Protein AF-A0A932E7M4-F1 (afdb_monomer_lite)

Radius of gyration: 21.59 Å; chains: 1; bounding box: 50×26×62 Å

Sequence (176 aa):
MPRHTPPELPQRRLEKVLGVSRANSIGVLACAGASLLLNLLAQDWIMSGFAALAVVAGAMEWHGQTRLRDGDFGGLHWLLGAQGCLYTVIAGYVMWRLKHFDPAALWAELPDDARTRFMEQLRQANVPESDRDVFLRAMNSLICAALVLASTLYQGGLAWWYRRSRAAIAKALHAD

Structure (mmCIF, N/CA/C/O backbone):
data_AF-A0A932E7M4-F1
#
_entry.id   AF-A0A932E7M4-F1
#
loop_
_atom_site.group_PDB
_atom_site.id
_atom_site.type_symbol
_atom_site.label_atom_id
_atom_site.label_alt_id
_atom_site.label_comp_id
_atom_site.label_asym_id
_atom_site.label_entity_id
_atom_site.label_seq_id
_atom_site.pdbx_PDB_ins_code
_atom_site.Cartn_x
_atom_site.Cartn_y
_atom_site.Cartn_z
_atom_site.occupancy
_atom_site.B_iso_or_equiv
_atom_site.auth_seq_id
_atom_site.auth_comp_id
_atom_site.auth_asym_id
_atom_site.auth_atom_id
_atom_site.pdbx_PDB_model_num
ATOM 1 N N . MET A 1 1 ? 18.056 3.261 36.495 1.00 47.47 1 MET A N 1
ATOM 2 C CA . MET A 1 1 ? 16.725 2.759 36.905 1.00 47.47 1 MET A CA 1
ATOM 3 C C . MET A 1 1 ? 15.894 2.536 35.649 1.00 47.47 1 MET A C 1
ATOM 5 O O . MET A 1 1 ? 15.772 3.488 34.881 1.00 47.47 1 MET A O 1
ATOM 9 N N . PRO A 1 2 ? 15.379 1.325 35.378 1.00 50.81 2 PRO A N 1
ATOM 10 C CA . PRO A 1 2 ? 14.430 1.137 34.286 1.00 50.81 2 PRO A CA 1
ATOM 11 C C . PRO A 1 2 ? 13.204 2.013 34.566 1.00 50.81 2 PRO A C 1
ATOM 13 O O . PRO A 1 2 ? 12.607 1.932 35.638 1.00 50.81 2 PRO A O 1
ATOM 16 N N . ARG A 1 3 ? 12.865 2.914 33.639 1.00 49.38 3 ARG A N 1
ATOM 17 C CA . ARG A 1 3 ? 11.652 3.731 33.744 1.00 49.38 3 ARG A CA 1
ATOM 18 C C . ARG A 1 3 ? 10.452 2.793 33.625 1.00 49.38 3 ARG A C 1
ATOM 20 O O . ARG A 1 3 ? 10.078 2.423 32.515 1.00 49.38 3 ARG A O 1
ATOM 27 N N . HIS A 1 4 ? 9.854 2.412 34.752 1.00 54.94 4 HIS A N 1
ATOM 28 C CA . HIS A 1 4 ? 8.530 1.800 34.766 1.00 54.94 4 HIS A CA 1
ATOM 29 C C . HIS A 1 4 ? 7.541 2.836 34.239 1.00 54.94 4 HIS A C 1
ATOM 31 O O . HIS A 1 4 ? 7.125 3.747 34.949 1.00 54.94 4 HIS A O 1
ATOM 37 N N . THR A 1 5 ? 7.228 2.750 32.949 1.00 56.97 5 THR A N 1
ATOM 38 C CA . THR A 1 5 ? 6.156 3.549 32.366 1.00 56.97 5 THR A CA 1
ATOM 39 C C . THR A 1 5 ? 4.851 3.004 32.949 1.00 56.97 5 THR A C 1
ATOM 41 O O . THR A 1 5 ? 4.626 1.794 32.840 1.00 56.97 5 THR A O 1
ATOM 44 N N . PRO A 1 6 ? 4.025 3.825 33.622 1.00 61.16 6 PRO A N 1
ATOM 45 C CA . PRO A 1 6 ? 2.762 3.349 34.168 1.00 61.16 6 PRO A CA 1
ATOM 46 C C . PRO A 1 6 ? 1.905 2.752 33.039 1.00 61.16 6 PRO A C 1
ATOM 48 O O . PRO A 1 6 ? 1.957 3.256 31.911 1.00 61.16 6 PRO A O 1
ATOM 51 N N . PRO A 1 7 ? 1.160 1.663 33.302 1.00 68.88 7 PRO A N 1
ATOM 52 C CA . PRO A 1 7 ? 0.354 1.009 32.279 1.00 68.88 7 PRO A CA 1
ATOM 53 C C . PRO A 1 7 ? -0.627 2.011 31.661 1.00 68.88 7 PRO A C 1
ATOM 55 O O . PRO A 1 7 ? -1.315 2.740 32.375 1.00 68.88 7 PRO A O 1
ATOM 58 N N . GLU A 1 8 ? -0.666 2.072 30.325 1.00 75.44 8 GLU A N 1
ATOM 59 C CA . GLU A 1 8 ? -1.588 2.956 29.608 1.00 75.44 8 GLU A CA 1
ATOM 60 C C . GLU A 1 8 ? -3.036 2.622 29.993 1.00 75.44 8 GLU A C 1
ATOM 62 O O . GLU A 1 8 ? -3.422 1.451 30.017 1.00 75.44 8 GLU A O 1
ATOM 67 N N . LEU A 1 9 ? -3.842 3.654 30.268 1.00 87.06 9 LEU A N 1
ATOM 68 C CA . LEU A 1 9 ? -5.268 3.486 30.545 1.00 87.06 9 LEU A CA 1
ATOM 69 C C . LEU A 1 9 ? -5.950 2.757 29.368 1.00 87.06 9 LEU A C 1
ATOM 71 O O . LEU A 1 9 ? -5.718 3.146 28.217 1.00 87.06 9 LEU A O 1
ATOM 75 N N . PRO A 1 10 ? -6.804 1.747 29.628 1.00 88.56 10 PRO A N 1
ATOM 76 C CA . PRO A 1 10 ? -7.527 1.006 28.592 1.00 88.56 10 PRO A CA 1
ATOM 77 C C . PRO A 1 10 ? -8.227 1.901 27.558 1.00 88.56 10 PRO A C 1
ATOM 79 O O . PRO A 1 10 ? -8.023 1.701 26.360 1.00 88.56 10 PRO A O 1
ATOM 82 N N . GLN A 1 11 ? -8.941 2.944 28.005 1.00 89.94 11 GLN A N 1
ATOM 83 C CA . GLN A 1 11 ? -9.611 3.922 27.132 1.00 89.94 11 GLN A CA 1
ATOM 84 C C . GLN A 1 11 ? -8.635 4.604 26.164 1.00 89.94 11 GLN A C 1
ATOM 86 O O . GLN A 1 11 ? -8.841 4.594 24.954 1.00 89.94 11 GLN A O 1
ATOM 91 N N . ARG A 1 12 ? -7.498 5.105 26.670 1.00 91.69 12 ARG A N 1
ATOM 92 C CA . ARG A 1 12 ? -6.469 5.747 25.831 1.00 91.69 12 ARG A CA 1
ATOM 93 C C . ARG A 1 12 ? -5.904 4.789 24.790 1.00 91.69 12 ARG A C 1
ATOM 95 O O . ARG A 1 12 ? -5.508 5.208 23.703 1.00 91.69 12 ARG A O 1
ATOM 102 N N . ARG A 1 13 ? -5.818 3.495 25.114 1.00 92.81 13 ARG A N 1
ATOM 103 C CA . ARG A 1 13 ? -5.351 2.489 24.159 1.00 92.81 13 ARG A CA 1
ATOM 104 C C . ARG A 1 13 ? -6.366 2.269 23.040 1.00 92.81 13 ARG A C 1
ATOM 106 O O . ARG A 1 13 ? -5.952 2.182 21.886 1.00 92.81 13 ARG A O 1
ATOM 113 N N . LEU A 1 14 ? -7.653 2.206 23.375 1.00 93.06 14 LEU A N 1
ATOM 114 C CA . LEU A 1 14 ? -8.741 2.127 22.401 1.00 93.06 14 LEU A CA 1
ATOM 115 C C . LEU A 1 14 ? -8.761 3.365 21.491 1.00 93.06 14 LEU A C 1
ATOM 117 O O . LEU A 1 14 ? -8.754 3.214 20.273 1.00 93.06 14 LEU A O 1
ATOM 121 N N . GLU A 1 15 ? -8.669 4.572 22.053 1.00 94.38 15 GLU A N 1
ATOM 122 C CA . GLU A 1 15 ? -8.600 5.829 21.290 1.00 94.38 15 GLU A CA 1
ATOM 123 C C . GLU A 1 15 ? -7.437 5.841 20.290 1.00 94.38 15 GLU A C 1
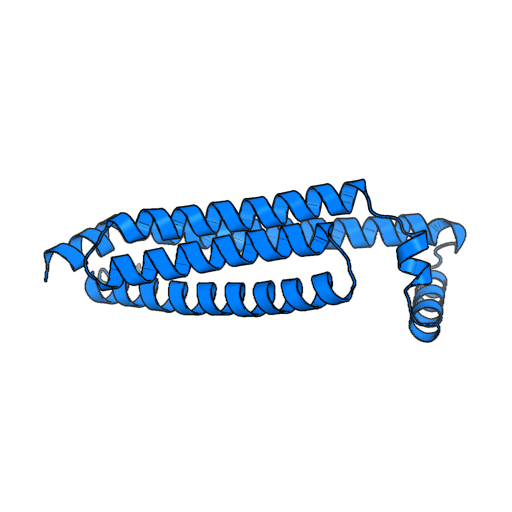ATOM 125 O O . GLU A 1 15 ? -7.618 6.201 19.126 1.00 94.38 15 GLU A O 1
ATOM 130 N N . LYS A 1 16 ? -6.244 5.390 20.708 1.00 95.00 16 LYS A N 1
ATOM 131 C CA . LYS A 1 16 ? -5.087 5.261 19.808 1.00 95.00 16 LYS A CA 1
ATOM 132 C C . LYS A 1 16 ? -5.358 4.281 18.671 1.00 95.00 16 LYS A C 1
ATOM 134 O O . LYS A 1 16 ? -5.012 4.574 17.531 1.00 95.00 16 LYS A O 1
ATOM 139 N N . VAL A 1 17 ? -5.955 3.127 18.970 1.00 95.19 17 VAL A N 1
ATOM 140 C CA . VAL A 1 17 ? -6.309 2.117 17.958 1.00 95.19 17 VAL A CA 1
ATOM 141 C C . VAL A 1 17 ? -7.304 2.689 16.955 1.00 95.19 17 VAL A C 1
ATOM 143 O O . VAL A 1 17 ? -7.063 2.588 15.755 1.00 95.19 17 VAL A O 1
ATOM 146 N N . LEU A 1 18 ? -8.356 3.359 17.425 1.00 96.00 18 LEU A N 1
ATOM 147 C CA . LEU A 1 18 ? -9.342 4.011 16.562 1.00 96.00 18 LEU A CA 1
ATOM 148 C C . LEU A 1 18 ? -8.711 5.124 15.714 1.00 96.00 18 LEU A C 1
ATOM 150 O O . LEU A 1 18 ? -9.004 5.224 14.526 1.00 96.00 18 LEU A O 1
ATOM 154 N N . GLY A 1 19 ? -7.822 5.934 16.294 1.00 96.12 19 GLY A N 1
ATOM 155 C CA . GLY A 1 19 ? -7.129 7.012 15.586 1.00 96.12 19 GLY A CA 1
ATOM 156 C C . GLY A 1 19 ? -6.207 6.503 14.476 1.00 96.12 19 GLY A C 1
ATOM 157 O O . GLY A 1 19 ? -6.284 6.983 13.344 1.00 96.12 19 GLY A O 1
ATOM 158 N N . VAL A 1 20 ? -5.376 5.501 14.777 1.00 95.81 20 VAL A N 1
ATOM 159 C CA . VAL A 1 20 ? -4.480 4.871 13.792 1.00 95.81 20 VAL A CA 1
ATOM 160 C C . VAL A 1 20 ? -5.286 4.177 12.696 1.00 95.81 20 VAL A C 1
ATOM 162 O O . VAL A 1 20 ? -5.016 4.393 11.517 1.00 95.81 20 VAL A O 1
ATOM 165 N N . SER A 1 21 ? -6.311 3.411 13.075 1.00 95.31 21 SER A N 1
ATOM 166 C CA . SER A 1 21 ? -7.155 2.683 12.127 1.00 95.31 21 SER A CA 1
ATOM 167 C C . SER A 1 21 ? -7.922 3.621 11.190 1.00 95.31 21 SER A C 1
ATOM 169 O O . SER A 1 21 ? -8.017 3.367 9.988 1.00 95.31 21 SER A O 1
ATOM 171 N N . ARG A 1 22 ? -8.377 4.775 11.695 1.00 95.94 22 ARG A N 1
ATOM 172 C CA . ARG A 1 22 ? -9.009 5.818 10.877 1.00 95.94 22 ARG A CA 1
ATOM 173 C C . ARG A 1 22 ? -8.051 6.412 9.858 1.00 95.94 22 ARG A C 1
ATOM 175 O O . ARG A 1 22 ? -8.404 6.543 8.690 1.00 95.94 22 ARG A O 1
ATOM 182 N N . ALA A 1 23 ? -6.856 6.798 10.297 1.00 95.62 23 ALA A N 1
ATOM 183 C CA . ALA A 1 23 ? -5.861 7.370 9.399 1.00 95.62 23 ALA A CA 1
ATOM 184 C C . ALA A 1 23 ? -5.461 6.361 8.310 1.00 95.62 23 ALA A C 1
ATOM 186 O O . ALA A 1 23 ? -5.407 6.722 7.134 1.00 95.62 23 ALA A O 1
ATOM 187 N N . ASN A 1 24 ? -5.255 5.095 8.689 1.00 95.00 24 ASN A N 1
ATOM 188 C CA . ASN A 1 24 ? -4.884 4.041 7.751 1.00 95.00 24 ASN A CA 1
ATOM 189 C C . ASN A 1 24 ? -6.004 3.736 6.746 1.00 95.00 24 ASN A C 1
ATOM 191 O O . ASN A 1 24 ? -5.763 3.763 5.543 1.00 95.00 24 ASN A O 1
ATOM 195 N N . SER A 1 25 ? -7.234 3.509 7.216 1.00 95.38 25 SER A N 1
ATOM 196 C CA . SER A 1 25 ? -8.372 3.200 6.337 1.00 95.38 25 SER A CA 1
ATOM 197 C C . SER A 1 25 ? -8.668 4.325 5.346 1.00 95.38 25 SER A C 1
ATOM 199 O O . SER A 1 25 ? -8.855 4.043 4.165 1.00 95.38 25 SER A O 1
ATOM 201 N N . ILE A 1 26 ? -8.632 5.594 5.772 1.00 97.44 26 ILE A N 1
ATOM 202 C CA . ILE A 1 26 ? -8.797 6.741 4.862 1.00 97.44 26 ILE A CA 1
ATOM 203 C C . ILE A 1 26 ? -7.674 6.775 3.825 1.00 97.44 26 ILE A C 1
ATOM 205 O O . ILE A 1 26 ? -7.954 6.940 2.640 1.00 97.44 26 ILE A O 1
ATOM 209 N N . GLY A 1 27 ? -6.418 6.608 4.251 1.00 96.31 27 GLY A N 1
ATOM 210 C CA . GLY A 1 27 ? -5.274 6.604 3.340 1.00 96.31 27 GLY A CA 1
ATOM 211 C C . GLY A 1 27 ? -5.381 5.500 2.289 1.00 96.31 27 GLY A C 1
ATOM 212 O O . GLY A 1 27 ? -5.239 5.764 1.096 1.00 96.31 27 GLY A O 1
ATOM 213 N N . VAL A 1 28 ? -5.705 4.277 2.716 1.00 96.62 28 VAL A N 1
ATOM 214 C CA . VAL A 1 28 ? -5.889 3.132 1.815 1.00 96.62 28 VAL A CA 1
ATOM 215 C C . VAL A 1 28 ? -7.065 3.366 0.869 1.00 96.62 28 VAL A C 1
ATOM 217 O O . VAL A 1 28 ? -6.896 3.215 -0.336 1.00 96.62 28 VAL A O 1
ATOM 220 N N . LEU A 1 29 ? -8.230 3.779 1.375 1.00 98.19 29 LEU A N 1
ATOM 221 C CA . LEU A 1 29 ? -9.416 4.029 0.550 1.00 98.19 29 LEU A CA 1
ATOM 222 C C . LEU A 1 29 ? -9.183 5.141 -0.476 1.00 98.19 29 LEU A C 1
ATOM 224 O O . LEU A 1 29 ? -9.563 4.981 -1.633 1.00 98.19 29 LEU A O 1
ATOM 228 N N . ALA A 1 30 ? -8.541 6.241 -0.080 1.00 98.00 30 ALA A N 1
ATOM 229 C CA . ALA A 1 30 ? -8.250 7.352 -0.978 1.00 98.00 30 ALA A CA 1
ATOM 230 C C . ALA A 1 30 ? -7.265 6.936 -2.080 1.00 98.00 30 ALA A C 1
ATOM 232 O O . ALA A 1 30 ? -7.558 7.103 -3.264 1.00 98.00 30 ALA A O 1
ATOM 233 N N . CYS A 1 31 ? -6.126 6.341 -1.709 1.00 97.56 31 CYS A N 1
ATOM 234 C CA . CYS A 1 31 ? -5.103 5.935 -2.671 1.00 97.56 31 CYS A CA 1
ATOM 235 C C . CYS A 1 31 ? -5.589 4.806 -3.589 1.00 97.56 31 CYS A C 1
ATOM 237 O O . CYS A 1 31 ? -5.421 4.887 -4.808 1.00 97.56 31 CYS A O 1
ATOM 239 N N . ALA A 1 32 ? -6.212 3.765 -3.030 1.00 97.56 32 ALA A N 1
ATOM 240 C CA . ALA A 1 32 ? -6.705 2.630 -3.804 1.00 97.56 32 ALA A CA 1
ATOM 241 C C . ALA A 1 32 ? -7.916 3.016 -4.658 1.00 97.56 32 ALA A C 1
ATOM 243 O O . ALA A 1 32 ? -8.004 2.594 -5.807 1.00 97.56 32 ALA A O 1
ATOM 244 N N . GLY A 1 33 ? -8.810 3.861 -4.138 1.00 98.12 33 GLY A N 1
ATOM 245 C CA . GLY A 1 33 ? -9.962 4.372 -4.878 1.00 98.12 33 GLY A CA 1
ATOM 246 C C . GLY A 1 33 ? -9.543 5.233 -6.068 1.00 98.12 33 GLY A C 1
ATOM 247 O O . GLY A 1 33 ? -10.003 4.996 -7.183 1.00 98.12 33 GLY A O 1
ATOM 248 N N . ALA A 1 34 ? -8.614 6.173 -5.871 1.00 98.12 34 ALA A N 1
ATOM 249 C CA . ALA A 1 34 ? -8.056 6.962 -6.970 1.00 98.12 34 ALA A CA 1
ATOM 250 C C . ALA A 1 34 ? -7.353 6.072 -8.008 1.00 98.12 34 ALA A C 1
ATOM 252 O O . ALA A 1 34 ? -7.600 6.209 -9.205 1.00 98.12 34 ALA A O 1
ATOM 253 N N . SER A 1 35 ? -6.533 5.118 -7.554 1.00 97.50 35 SER A N 1
ATOM 254 C CA . SER A 1 35 ? -5.843 4.174 -8.445 1.00 97.50 35 SER A CA 1
ATOM 255 C C . SER A 1 35 ? -6.827 3.325 -9.251 1.00 97.50 35 SER A C 1
ATOM 257 O O . SER A 1 35 ? -6.641 3.150 -10.449 1.00 97.50 35 SER A O 1
ATOM 259 N N . LEU A 1 36 ? -7.901 2.836 -8.624 1.00 98.38 36 LEU A N 1
ATOM 260 C CA . LEU A 1 36 ? -8.946 2.068 -9.298 1.00 98.38 36 LEU A CA 1
ATOM 261 C C . LEU A 1 36 ? -9.570 2.877 -10.438 1.00 98.38 36 LEU A C 1
ATOM 263 O O . LEU A 1 36 ? -9.679 2.371 -11.549 1.00 98.38 36 LEU A O 1
ATOM 267 N N . LEU A 1 37 ? -9.934 4.135 -10.182 1.00 98.31 37 LEU A N 1
ATOM 268 C CA . LEU A 1 37 ? -10.515 5.001 -11.208 1.00 98.31 37 LEU A CA 1
ATOM 269 C C . LEU A 1 37 ? -9.541 5.241 -12.367 1.00 98.31 37 LEU A C 1
ATOM 271 O O . LEU A 1 37 ? -9.932 5.100 -13.522 1.00 98.31 37 LEU A O 1
ATOM 275 N N . LEU A 1 38 ? -8.275 5.550 -12.073 1.00 97.81 38 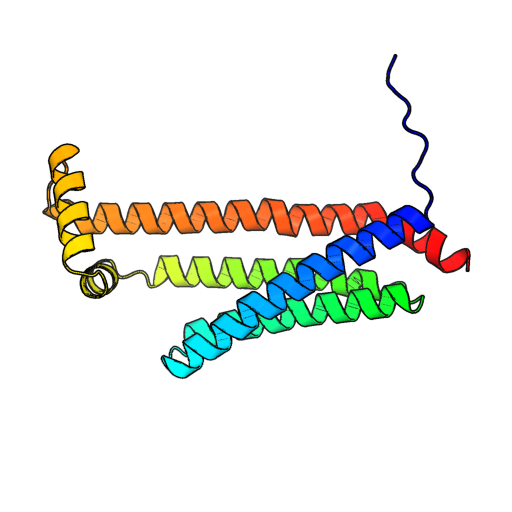LEU A N 1
ATOM 276 C CA . LEU A 1 38 ? -7.254 5.766 -13.102 1.00 97.81 38 LEU A CA 1
ATOM 277 C C . LEU A 1 38 ? -7.024 4.511 -13.956 1.00 97.81 38 LEU A C 1
ATOM 279 O O . LEU A 1 38 ? -6.976 4.607 -15.181 1.00 97.81 38 LEU A O 1
ATOM 283 N N . ASN A 1 39 ? -6.949 3.336 -13.331 1.00 97.12 39 ASN A N 1
ATOM 284 C CA . ASN A 1 39 ? -6.742 2.075 -14.042 1.00 97.12 39 ASN A CA 1
ATOM 285 C C . ASN A 1 39 ? -7.954 1.685 -14.897 1.00 97.12 39 ASN A C 1
ATOM 287 O O . ASN A 1 39 ? -7.778 1.179 -16.002 1.00 97.12 39 ASN A O 1
ATOM 291 N N . LEU A 1 40 ? -9.176 1.971 -14.435 1.00 97.69 40 LEU A N 1
ATOM 292 C CA . LEU A 1 40 ? -10.387 1.770 -15.234 1.00 97.69 40 LEU A CA 1
ATOM 293 C C . LEU A 1 40 ? -10.412 2.689 -16.461 1.00 97.69 40 LEU A C 1
ATOM 295 O O . LEU A 1 40 ? -10.771 2.237 -17.547 1.00 97.69 40 LEU A O 1
ATOM 299 N N . LEU A 1 41 ? -9.993 3.952 -16.312 1.00 97.75 41 LEU A N 1
ATOM 300 C CA . LEU A 1 41 ? -9.861 4.889 -17.436 1.00 97.75 41 LEU A CA 1
ATOM 301 C C . LEU A 1 41 ? -8.800 4.426 -18.444 1.00 97.75 41 LEU A C 1
ATOM 303 O O . LEU A 1 41 ? -9.010 4.549 -19.647 1.00 97.75 41 LEU A O 1
ATOM 307 N N . ALA A 1 42 ? -7.695 3.857 -17.958 1.00 95.81 42 ALA A N 1
ATOM 308 C CA . ALA A 1 42 ? -6.647 3.264 -18.786 1.00 95.81 42 ALA A CA 1
ATOM 309 C C . ALA A 1 42 ? -7.010 1.872 -19.346 1.00 95.81 42 ALA A C 1
ATOM 311 O O . ALA A 1 42 ? -6.220 1.290 -20.083 1.00 95.81 42 ALA A O 1
ATOM 312 N N . GLN A 1 43 ? -8.186 1.332 -18.998 1.00 96.62 43 GLN A N 1
ATOM 313 C CA . GLN A 1 43 ? -8.633 -0.022 -19.349 1.00 96.62 43 GLN A CA 1
ATOM 314 C C . GLN A 1 43 ? -7.675 -1.139 -18.881 1.00 96.62 43 GLN A C 1
ATOM 316 O O . GLN A 1 43 ? -7.676 -2.243 -19.430 1.00 96.62 43 GLN A O 1
ATOM 321 N N . ASP A 1 44 ? -6.888 -0.883 -17.832 1.00 95.38 44 ASP A N 1
ATOM 322 C CA . ASP A 1 44 ? -6.025 -1.880 -17.204 1.00 95.38 44 ASP A CA 1
ATOM 323 C C . ASP A 1 44 ? -6.830 -2.682 -16.177 1.00 95.38 44 ASP A C 1
ATOM 325 O O . ASP A 1 44 ? -6.942 -2.336 -14.993 1.00 95.38 44 ASP A O 1
ATOM 329 N N . TRP A 1 45 ? -7.426 -3.777 -16.644 1.00 96.44 45 TRP A N 1
ATOM 330 C CA . TRP A 1 45 ? -8.274 -4.638 -15.821 1.00 96.44 45 TRP A CA 1
ATOM 331 C C . TRP A 1 45 ? -7.513 -5.336 -14.693 1.00 96.44 45 TRP A C 1
ATOM 333 O O . TRP A 1 45 ? -8.093 -5.601 -13.637 1.00 96.44 45 TRP A O 1
ATOM 343 N N . ILE A 1 46 ? -6.222 -5.617 -14.881 1.00 96.12 46 ILE A N 1
ATOM 344 C CA . ILE A 1 46 ? -5.424 -6.322 -13.876 1.00 96.12 46 ILE A CA 1
ATOM 345 C C . ILE A 1 46 ? -5.107 -5.368 -12.725 1.00 96.12 46 ILE A C 1
ATOM 347 O O . ILE A 1 46 ? -5.361 -5.698 -11.562 1.00 96.12 46 ILE A O 1
ATOM 351 N N . MET A 1 47 ? -4.613 -4.166 -13.033 1.00 95.56 47 MET A N 1
ATOM 352 C CA . MET A 1 47 ? -4.341 -3.155 -12.009 1.00 95.56 47 MET A CA 1
ATOM 353 C C . MET A 1 47 ? -5.630 -2.660 -11.348 1.00 95.56 47 MET A C 1
ATOM 355 O O . MET A 1 47 ? -5.648 -2.418 -10.138 1.00 95.56 47 MET A O 1
ATOM 359 N N . SER A 1 48 ? -6.735 -2.591 -12.097 1.00 98.06 48 SER A N 1
ATOM 360 C CA . SER A 1 48 ? -8.065 -2.329 -11.533 1.00 98.06 48 SER A CA 1
ATOM 361 C C . SER A 1 48 ? -8.467 -3.399 -10.515 1.00 98.06 48 SER A C 1
ATOM 363 O O . SER A 1 48 ? -8.951 -3.065 -9.436 1.00 98.06 48 SER A O 1
ATOM 365 N N . GLY A 1 49 ? -8.207 -4.680 -10.798 1.00 98.25 49 GLY A N 1
ATOM 366 C CA . GLY A 1 49 ? -8.468 -5.777 -9.864 1.00 98.25 49 GLY A CA 1
ATOM 367 C C . GLY A 1 49 ? -7.710 -5.625 -8.540 1.00 98.25 49 GLY A C 1
ATOM 368 O O . GLY A 1 49 ? -8.317 -5.692 -7.469 1.00 98.25 49 GLY A O 1
ATOM 369 N N . PHE A 1 50 ? -6.401 -5.354 -8.590 1.00 98.12 50 PHE A N 1
ATOM 370 C CA . PHE A 1 50 ? -5.607 -5.123 -7.375 1.00 98.12 50 PHE A CA 1
ATOM 371 C C . PHE A 1 50 ? -6.074 -3.886 -6.597 1.00 98.12 50 PHE A C 1
ATOM 373 O O . PHE A 1 50 ? -6.197 -3.944 -5.371 1.00 98.12 50 PHE A O 1
ATOM 380 N N . ALA A 1 51 ? -6.384 -2.790 -7.293 1.00 98.19 51 ALA A N 1
ATOM 381 C CA . ALA A 1 51 ? -6.888 -1.575 -6.661 1.00 98.19 51 ALA A CA 1
ATOM 382 C C . ALA A 1 51 ? -8.255 -1.803 -5.989 1.00 98.19 51 ALA A C 1
ATOM 384 O O . ALA A 1 51 ? -8.455 -1.381 -4.851 1.00 98.19 51 ALA A O 1
ATOM 385 N N . ALA A 1 52 ? -9.165 -2.539 -6.632 1.00 98.50 52 ALA A N 1
ATOM 386 C CA . ALA A 1 52 ? -10.461 -2.894 -6.055 1.00 98.50 52 ALA A CA 1
ATOM 387 C C . ALA A 1 52 ? -10.313 -3.742 -4.781 1.00 98.50 52 ALA A C 1
ATOM 389 O O . ALA A 1 52 ? -10.963 -3.462 -3.774 1.00 98.50 52 ALA A O 1
ATOM 390 N N . LEU A 1 53 ? -9.419 -4.734 -4.780 1.00 98.44 53 LEU A N 1
ATOM 391 C CA . LEU A 1 53 ? -9.147 -5.532 -3.580 1.00 98.44 53 LEU A CA 1
ATOM 392 C C . LEU A 1 53 ? -8.538 -4.687 -2.447 1.00 98.44 53 LEU A C 1
ATOM 394 O O . LEU A 1 53 ? -8.887 -4.876 -1.282 1.00 98.44 53 LEU A O 1
ATOM 398 N N . ALA A 1 54 ? -7.674 -3.721 -2.767 1.00 98.19 54 ALA A N 1
ATOM 399 C CA . ALA A 1 54 ? -7.146 -2.785 -1.775 1.00 98.19 54 ALA A CA 1
ATOM 400 C C . ALA A 1 54 ? -8.243 -1.867 -1.195 1.00 98.19 54 ALA A C 1
ATOM 402 O O . ALA A 1 54 ? -8.253 -1.623 0.013 1.00 98.19 54 ALA A O 1
ATOM 403 N N . VAL A 1 55 ? -9.209 -1.421 -2.011 1.00 98.50 55 VAL A N 1
ATOM 404 C CA . VAL A 1 55 ? -10.405 -0.701 -1.528 1.00 98.50 55 VAL A CA 1
ATOM 405 C C . VAL A 1 55 ? -11.206 -1.569 -0.556 1.00 98.50 55 VAL A C 1
ATOM 407 O O . VAL A 1 55 ? -11.595 -1.083 0.506 1.00 98.50 55 VAL A O 1
ATOM 410 N N . VAL A 1 56 ? -11.404 -2.857 -0.866 1.00 98.25 56 VAL A N 1
ATOM 411 C CA . VAL A 1 56 ? -12.077 -3.801 0.044 1.00 98.25 56 VAL A CA 1
ATOM 412 C C . VAL A 1 56 ? -11.338 -3.892 1.380 1.00 98.25 56 VAL A C 1
ATOM 414 O O . VAL A 1 56 ? -11.975 -3.779 2.425 1.00 98.25 56 VAL A O 1
ATOM 417 N N . ALA A 1 57 ? -10.008 -4.012 1.375 1.00 97.81 57 ALA A N 1
ATOM 418 C CA . ALA A 1 57 ? -9.225 -4.039 2.610 1.00 97.81 57 ALA A CA 1
ATOM 419 C C . ALA A 1 57 ? -9.390 -2.747 3.437 1.00 97.81 57 ALA A C 1
ATOM 421 O O . ALA A 1 57 ? -9.603 -2.809 4.650 1.00 97.81 57 ALA A O 1
ATOM 422 N N . GLY A 1 58 ? -9.371 -1.577 2.787 1.00 97.38 58 GLY A N 1
ATOM 423 C CA . GLY A 1 58 ? -9.637 -0.294 3.447 1.00 97.38 58 GLY A CA 1
ATOM 424 C C . GLY A 1 58 ? -11.049 -0.206 4.042 1.00 97.38 58 GLY A C 1
ATOM 425 O O . GLY A 1 58 ? -11.223 0.256 5.171 1.00 97.38 58 GLY A O 1
ATOM 426 N N . ALA A 1 59 ? -12.056 -0.712 3.324 1.00 98.06 59 ALA A N 1
ATOM 427 C CA . ALA A 1 59 ? -13.441 -0.755 3.787 1.00 98.06 59 ALA A CA 1
ATOM 428 C C . ALA A 1 59 ? -13.630 -1.720 4.971 1.00 98.06 59 ALA A C 1
ATOM 430 O O . ALA A 1 59 ? -14.363 -1.403 5.909 1.00 98.06 59 ALA A O 1
ATOM 431 N N . MET A 1 60 ? -12.940 -2.866 4.967 1.00 98.12 60 MET A N 1
ATOM 432 C CA . MET A 1 60 ? -12.922 -3.804 6.096 1.00 98.12 60 MET A CA 1
ATOM 433 C C . MET A 1 60 ? -12.388 -3.139 7.366 1.00 98.12 60 MET A C 1
ATOM 435 O O . MET A 1 60 ? -12.982 -3.292 8.434 1.00 98.12 60 MET A O 1
ATOM 439 N N . GLU A 1 61 ? -11.293 -2.381 7.263 1.00 97.31 61 GLU A N 1
ATOM 440 C CA . GLU A 1 61 ? -10.730 -1.679 8.417 1.00 97.31 61 GLU A CA 1
ATOM 441 C C . GLU A 1 61 ? -11.669 -0.584 8.931 1.00 97.31 61 GLU A C 1
ATOM 443 O O . GLU A 1 61 ? -11.943 -0.527 10.131 1.00 97.31 61 GLU A O 1
ATOM 448 N N . TRP A 1 62 ? -12.235 0.222 8.028 1.00 97.81 62 TRP A N 1
ATOM 449 C CA . TRP A 1 62 ? -13.231 1.237 8.378 1.00 97.81 62 TRP A CA 1
ATOM 450 C C . TRP A 1 62 ? -14.456 0.634 9.085 1.00 97.81 62 TRP A C 1
ATOM 452 O O . TRP A 1 62 ? -14.947 1.166 10.089 1.00 97.81 62 TRP A O 1
ATOM 462 N N . HIS A 1 63 ? -14.944 -0.508 8.593 1.00 97.75 63 HIS A N 1
ATOM 463 C CA . HIS A 1 63 ? -16.053 -1.232 9.208 1.00 97.75 63 HIS A CA 1
ATOM 464 C C . HIS A 1 63 ? -15.684 -1.731 10.611 1.00 97.75 63 HIS A C 1
ATOM 466 O O . HIS A 1 63 ? -16.436 -1.515 11.562 1.00 97.75 63 HIS A O 1
ATOM 472 N N . GLY A 1 64 ? -14.505 -2.337 10.768 1.00 96.75 64 GLY A N 1
ATOM 473 C CA . GLY A 1 64 ? -14.018 -2.798 12.066 1.00 96.75 64 GLY A CA 1
ATOM 474 C C . GLY A 1 64 ? -13.844 -1.673 13.085 1.00 96.75 64 GLY A C 1
ATOM 475 O O . GLY A 1 64 ? -14.215 -1.834 14.247 1.00 96.75 64 GLY A O 1
ATOM 476 N N . GLN A 1 65 ? -13.347 -0.515 12.646 1.00 96.12 65 GLN A N 1
ATOM 477 C CA . GLN A 1 65 ? -13.217 0.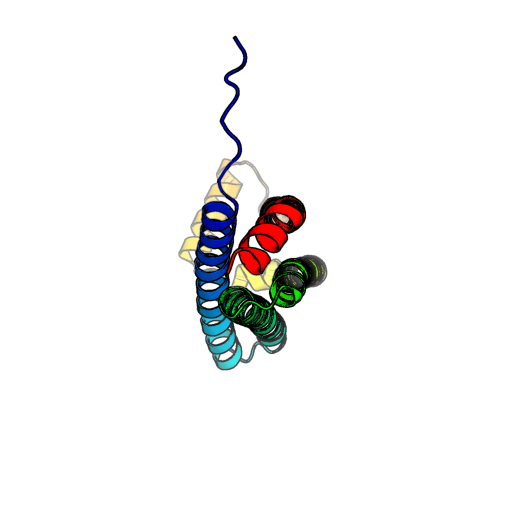671 13.488 1.00 96.12 65 GLN A CA 1
ATOM 478 C C . GLN A 1 65 ? -14.589 1.166 13.955 1.00 96.12 65 GLN A C 1
ATOM 480 O O . GLN A 1 65 ? -14.755 1.497 15.128 1.00 96.12 65 GLN A O 1
ATOM 485 N N . THR A 1 66 ? -15.566 1.212 13.047 1.00 96.19 66 THR A N 1
ATOM 486 C CA . THR A 1 66 ? -16.937 1.624 13.374 1.00 96.19 66 THR A CA 1
ATOM 487 C C . THR A 1 66 ? -17.523 0.709 14.448 1.00 96.19 66 THR A C 1
ATOM 489 O O . THR A 1 66 ? -17.968 1.196 15.479 1.00 96.19 66 THR A O 1
ATOM 492 N N . ARG A 1 67 ? -17.383 -0.613 14.289 1.00 96.50 67 ARG A N 1
ATOM 493 C CA . ARG A 1 67 ? -17.832 -1.594 15.291 1.00 96.50 67 ARG A CA 1
ATOM 494 C C . ARG A 1 67 ? -17.147 -1.422 16.645 1.00 96.50 67 ARG A C 1
ATOM 496 O O . ARG A 1 67 ? -17.823 -1.429 17.664 1.00 96.50 67 ARG A O 1
ATOM 503 N N . LEU A 1 68 ? -15.828 -1.214 16.663 1.00 94.81 68 LEU A N 1
ATOM 504 C CA . LEU A 1 68 ? -15.096 -0.963 17.911 1.00 94.81 68 LEU A CA 1
ATOM 505 C C . LEU A 1 68 ? -15.549 0.321 18.610 1.00 94.81 68 LEU A C 1
ATOM 507 O O . LEU A 1 68 ? -15.556 0.370 19.837 1.00 94.81 68 LEU A O 1
ATOM 511 N N . ARG A 1 69 ? -15.908 1.356 17.847 1.00 93.81 69 ARG A N 1
ATOM 512 C CA . ARG A 1 69 ? -16.461 2.598 18.396 1.00 93.81 69 ARG A CA 1
ATOM 513 C C . ARG A 1 69 ? -17.854 2.385 18.991 1.00 93.81 69 ARG A C 1
ATOM 515 O O . ARG A 1 69 ? -18.177 3.024 19.982 1.00 93.81 69 ARG A O 1
ATOM 522 N N . ASP A 1 70 ? -18.633 1.479 18.412 1.00 94.12 70 ASP A N 1
ATOM 523 C CA . ASP A 1 70 ? -19.996 1.163 18.843 1.00 94.12 70 ASP A CA 1
ATOM 524 C C . ASP A 1 70 ? -20.039 0.116 19.981 1.00 94.12 70 ASP A C 1
ATOM 526 O O . ASP A 1 70 ? -21.096 -0.430 20.283 1.00 94.12 70 ASP A O 1
ATOM 530 N N . GLY A 1 71 ? -18.900 -0.195 20.613 1.00 92.38 71 GLY A N 1
ATOM 531 C CA . GLY A 1 71 ? -18.829 -1.146 21.729 1.00 92.38 71 GLY A CA 1
ATOM 532 C C . GLY A 1 71 ? -18.544 -2.601 21.326 1.00 92.38 71 GLY A C 1
ATOM 533 O O . GLY A 1 71 ? -18.306 -3.451 22.184 1.00 92.38 71 GLY A O 1
ATOM 534 N N . ASP A 1 72 ? -18.536 -2.924 20.030 1.00 94.12 72 ASP A N 1
ATOM 535 C CA . ASP A 1 72 ? -18.424 -4.300 19.539 1.00 94.12 72 ASP A CA 1
ATOM 536 C C . ASP A 1 72 ? -16.960 -4.735 19.366 1.00 94.12 72 ASP A C 1
ATOM 538 O O . ASP A 1 72 ? -16.268 -4.396 18.397 1.00 94.12 72 ASP A O 1
ATOM 542 N N . PHE A 1 73 ? -16.503 -5.586 20.287 1.00 94.00 73 PHE A N 1
ATOM 543 C CA . PHE A 1 73 ? -15.168 -6.186 20.266 1.00 94.00 73 PHE A CA 1
ATOM 544 C C . PHE A 1 73 ? -14.864 -6.991 18.991 1.00 94.00 73 PHE A C 1
ATOM 546 O O . PHE A 1 73 ? -13.696 -7.127 18.606 1.00 94.00 73 PHE A O 1
ATOM 553 N N . GLY A 1 74 ? -15.892 -7.495 18.301 1.00 93.19 74 GLY A N 1
ATOM 554 C CA . GLY A 1 74 ? -15.769 -8.162 17.006 1.00 93.19 74 GLY A CA 1
ATOM 555 C C . GLY A 1 74 ? -15.120 -7.280 15.936 1.00 93.19 74 GLY A C 1
ATOM 556 O O . GLY A 1 74 ? -14.470 -7.801 15.026 1.00 93.19 74 GLY A O 1
ATOM 557 N N . GLY A 1 75 ? -15.185 -5.951 16.080 1.00 93.88 75 GLY A N 1
ATOM 558 C CA . GLY A 1 75 ? -14.489 -5.011 15.201 1.00 93.88 75 GLY A CA 1
ATOM 559 C C . GLY A 1 75 ? -12.971 -5.229 15.139 1.00 93.88 75 GLY A C 1
ATOM 560 O O . GLY A 1 75 ? -12.366 -5.041 14.085 1.00 93.88 75 GLY A O 1
ATOM 561 N N . LEU A 1 76 ? -12.344 -5.747 16.204 1.00 95.19 76 LEU A N 1
ATOM 562 C CA . LEU A 1 76 ? -10.909 -6.059 16.199 1.00 95.19 76 LEU A CA 1
ATOM 563 C C . LEU A 1 76 ? -10.544 -7.161 15.190 1.00 95.19 76 LEU A C 1
ATOM 565 O O . LEU A 1 76 ? -9.450 -7.139 14.624 1.00 95.19 76 LEU A O 1
ATOM 569 N N . HIS A 1 77 ? -11.440 -8.123 14.948 1.00 95.81 77 HIS A N 1
ATOM 570 C CA . HIS A 1 77 ? -11.206 -9.172 13.955 1.00 95.81 77 HIS A CA 1
ATOM 571 C C . HIS A 1 77 ? -11.155 -8.594 12.537 1.00 95.81 77 HIS A C 1
ATOM 573 O O . HIS A 1 77 ? -10.288 -8.975 11.754 1.00 95.81 77 HIS A O 1
ATOM 579 N N . TRP A 1 78 ? -12.015 -7.618 12.242 1.00 97.69 78 TRP A N 1
ATOM 580 C CA . TRP A 1 78 ? -12.016 -6.894 10.971 1.00 97.69 78 TRP A CA 1
ATOM 581 C C . TRP A 1 78 ? -10.743 -6.074 10.767 1.00 97.69 78 TRP A C 1
ATOM 583 O O . TRP A 1 78 ? -10.170 -6.129 9.683 1.00 97.69 78 TRP A O 1
ATOM 593 N N . LEU A 1 79 ? -10.245 -5.397 11.810 1.00 96.44 79 LEU A N 1
ATOM 594 C CA . LEU A 1 79 ? -8.957 -4.690 11.758 1.00 96.44 79 LEU A CA 1
ATOM 595 C C . LEU A 1 79 ? -7.810 -5.642 11.391 1.00 96.44 79 LEU A C 1
ATOM 597 O O . LEU A 1 79 ? -7.019 -5.345 10.501 1.00 96.44 79 LEU A O 1
ATOM 601 N N . LEU A 1 80 ? -7.731 -6.804 12.049 1.00 96.44 80 LEU A N 1
ATOM 602 C CA . LEU A 1 80 ? -6.700 -7.810 11.764 1.00 96.44 80 LEU A CA 1
ATOM 603 C C . LEU A 1 80 ? -6.852 -8.417 10.365 1.00 96.44 80 LEU A C 1
ATOM 605 O O . LEU A 1 80 ? -5.858 -8.579 9.655 1.00 96.44 80 LEU A O 1
ATOM 609 N N . GLY A 1 81 ? -8.087 -8.728 9.971 1.00 96.94 81 GLY A N 1
ATOM 610 C CA . GLY A 1 81 ? -8.412 -9.246 8.647 1.00 96.94 81 GLY A CA 1
ATOM 611 C C . GLY A 1 81 ? -8.048 -8.263 7.537 1.00 96.94 81 GLY A C 1
ATOM 612 O O . GLY A 1 81 ? -7.502 -8.683 6.522 1.00 96.94 81 GLY A O 1
ATOM 613 N N . ALA A 1 82 ? -8.262 -6.964 7.751 1.00 96.81 82 ALA A N 1
ATOM 614 C CA . ALA A 1 82 ? -7.900 -5.919 6.800 1.00 96.81 82 ALA A CA 1
ATOM 615 C C . ALA A 1 82 ? -6.386 -5.848 6.553 1.00 96.81 82 ALA A C 1
ATOM 617 O O . ALA A 1 82 ? -5.974 -5.792 5.397 1.00 96.81 82 ALA A O 1
ATOM 618 N N . GLN A 1 83 ? -5.555 -5.941 7.604 1.00 97.31 83 GLN A N 1
ATOM 619 C CA . GLN A 1 83 ? -4.093 -5.950 7.431 1.00 97.31 83 GLN A CA 1
ATOM 620 C C . GLN A 1 83 ? -3.627 -7.179 6.638 1.00 97.31 83 GLN A C 1
ATOM 622 O O . GLN A 1 83 ? -2.786 -7.076 5.745 1.00 97.31 83 GLN A O 1
ATOM 627 N N . GLY A 1 84 ? -4.195 -8.353 6.943 1.00 96.69 84 GLY A N 1
ATOM 628 C CA . GLY A 1 84 ? -3.909 -9.586 6.207 1.00 96.69 84 GLY A CA 1
ATOM 629 C C . GLY A 1 84 ? -4.347 -9.496 4.745 1.00 96.69 84 GLY A C 1
ATOM 630 O O . GLY A 1 84 ? -3.568 -9.814 3.853 1.00 96.69 84 GLY A O 1
ATOM 631 N N . CYS A 1 85 ? -5.560 -8.996 4.500 1.00 97.62 85 CYS A N 1
ATOM 632 C CA . CYS A 1 85 ? -6.103 -8.789 3.162 1.00 97.62 85 CYS A CA 1
ATOM 633 C C . CYS A 1 85 ? -5.210 -7.849 2.341 1.00 97.62 85 CYS A C 1
ATOM 635 O O . CYS A 1 85 ? -4.757 -8.232 1.264 1.00 97.62 85 CYS A O 1
ATOM 637 N N . LEU A 1 86 ? -4.880 -6.667 2.872 1.00 97.25 86 LEU A N 1
ATOM 638 C CA . LEU A 1 86 ? -4.042 -5.694 2.172 1.00 97.25 86 LEU A CA 1
ATOM 639 C C . LEU A 1 86 ? -2.636 -6.241 1.899 1.00 97.25 86 LEU A C 1
ATOM 641 O O . LEU A 1 86 ? -2.111 -6.071 0.799 1.00 97.25 86 LEU A O 1
ATOM 645 N N . TYR A 1 87 ? -2.047 -6.962 2.858 1.00 97.56 87 TYR A N 1
ATOM 646 C CA . TYR A 1 87 ? -0.774 -7.647 2.644 1.00 97.56 87 TYR A CA 1
ATOM 647 C C . TYR A 1 87 ? -0.855 -8.674 1.507 1.00 97.56 87 TYR A C 1
ATOM 649 O O . TYR A 1 87 ? 0.007 -8.681 0.628 1.00 97.56 87 TYR A O 1
ATOM 657 N N . THR A 1 88 ? -1.898 -9.510 1.478 1.00 97.88 88 THR A N 1
ATOM 658 C CA . THR A 1 88 ? -2.111 -10.490 0.403 1.00 97.88 88 THR A CA 1
ATOM 659 C C . THR A 1 88 ? -2.283 -9.817 -0.955 1.00 97.88 88 THR A C 1
ATOM 661 O O . THR A 1 88 ? -1.730 -10.306 -1.938 1.00 97.88 88 THR A O 1
ATOM 664 N N . VAL A 1 89 ? -2.987 -8.685 -1.023 1.00 98.00 89 VAL A N 1
ATOM 665 C CA . VAL A 1 89 ? -3.131 -7.897 -2.258 1.00 98.00 89 VAL A CA 1
ATOM 666 C C . VAL A 1 89 ? -1.771 -7.410 -2.751 1.00 98.00 89 VAL A C 1
ATOM 668 O O . VAL A 1 89 ? -1.440 -7.613 -3.918 1.00 98.00 89 VAL A O 1
ATOM 671 N N . ILE A 1 90 ? -0.952 -6.834 -1.867 1.00 97.44 90 ILE A N 1
ATOM 672 C CA . ILE A 1 90 ? 0.382 -6.335 -2.229 1.00 97.44 90 ILE A CA 1
ATOM 673 C C . ILE A 1 90 ? 1.308 -7.484 -2.642 1.00 97.44 90 ILE A C 1
ATOM 675 O O . ILE A 1 90 ? 1.997 -7.384 -3.655 1.00 97.44 90 ILE A O 1
ATOM 679 N N . ALA A 1 91 ? 1.310 -8.592 -1.901 1.00 97.31 91 ALA A N 1
ATOM 680 C CA . ALA A 1 91 ? 2.098 -9.772 -2.245 1.00 97.31 91 ALA A CA 1
ATOM 681 C C . ALA A 1 91 ? 1.662 -10.363 -3.597 1.00 97.31 91 ALA A C 1
ATOM 683 O O . ALA A 1 91 ? 2.509 -10.690 -4.428 1.00 97.31 91 ALA A O 1
ATOM 684 N N . GLY A 1 92 ? 0.352 -10.443 -3.847 1.00 97.88 92 GLY A N 1
ATOM 685 C CA . GLY A 1 92 ? -0.216 -10.862 -5.127 1.00 97.88 92 GLY A CA 1
ATOM 686 C C . GLY A 1 92 ? 0.221 -9.958 -6.278 1.00 97.88 92 GLY A C 1
ATOM 687 O O . GLY A 1 92 ? 0.679 -10.461 -7.305 1.00 97.88 92 GLY A O 1
ATOM 688 N N . TYR A 1 93 ? 0.160 -8.638 -6.078 1.00 97.19 93 TYR A N 1
ATOM 689 C CA . TYR A 1 93 ? 0.641 -7.655 -7.048 1.00 97.19 93 TYR A CA 1
ATOM 690 C C . TYR A 1 93 ? 2.130 -7.843 -7.336 1.00 97.19 93 TYR A C 1
ATOM 692 O O . TYR A 1 93 ? 2.522 -7.914 -8.497 1.00 97.19 93 TYR A O 1
ATOM 700 N N . VAL A 1 94 ? 2.961 -7.985 -6.302 1.00 97.75 94 VAL A N 1
ATOM 701 C CA . VAL A 1 94 ? 4.409 -8.163 -6.467 1.00 97.75 94 VAL A CA 1
ATOM 702 C C . VAL A 1 94 ? 4.731 -9.456 -7.211 1.00 97.75 94 VAL A C 1
ATOM 704 O O . VAL A 1 94 ? 5.528 -9.433 -8.147 1.00 97.75 94 VAL A O 1
ATOM 707 N N . MET A 1 95 ? 4.094 -10.575 -6.859 1.00 97.50 95 MET A N 1
ATOM 708 C CA . MET A 1 95 ? 4.274 -11.835 -7.589 1.00 97.50 95 MET A CA 1
ATOM 709 C C . MET A 1 95 ? 3.871 -11.695 -9.058 1.00 97.50 95 MET A C 1
ATOM 711 O O . MET A 1 95 ? 4.597 -12.143 -9.948 1.00 97.50 95 MET A O 1
ATOM 715 N N . TRP A 1 96 ? 2.733 -11.047 -9.321 1.00 97.31 96 TRP A N 1
ATOM 716 C CA . TRP A 1 96 ? 2.278 -10.791 -10.681 1.00 97.31 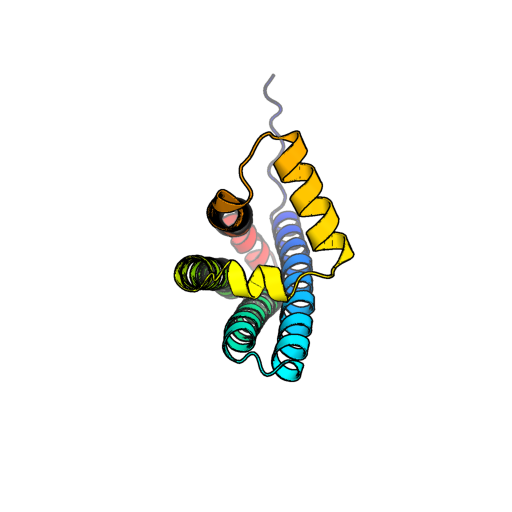96 TRP A CA 1
ATOM 717 C C . TRP A 1 96 ? 3.268 -9.904 -11.445 1.00 97.31 96 TRP A C 1
ATOM 719 O O . TRP A 1 96 ? 3.658 -10.261 -12.559 1.00 97.31 96 TRP A O 1
ATOM 729 N N . ARG A 1 97 ? 3.732 -8.810 -10.827 1.00 95.69 97 ARG A N 1
ATOM 730 C CA . ARG A 1 97 ? 4.679 -7.851 -11.405 1.00 95.69 97 ARG A CA 1
ATOM 731 C C . ARG A 1 97 ? 6.005 -8.520 -11.728 1.00 95.69 97 ARG A C 1
ATOM 733 O O . ARG A 1 97 ? 6.490 -8.349 -12.832 1.00 95.69 97 ARG A O 1
ATOM 740 N N . LEU A 1 98 ? 6.573 -9.312 -10.821 1.00 95.31 98 LEU A N 1
ATOM 741 C CA . LEU A 1 98 ? 7.830 -10.028 -11.068 1.00 95.31 98 LEU A CA 1
ATOM 742 C C . LEU A 1 98 ? 7.713 -11.026 -12.228 1.00 95.31 98 LEU A C 1
ATOM 744 O O . LEU A 1 98 ? 8.649 -11.157 -13.013 1.00 95.31 98 LEU A O 1
ATOM 748 N N . LYS A 1 99 ? 6.564 -11.701 -12.361 1.00 96.25 99 LYS A N 1
ATOM 749 C CA . LYS A 1 99 ? 6.330 -12.690 -13.422 1.00 96.25 99 LYS A CA 1
ATOM 750 C C . LYS A 1 99 ? 6.087 -12.060 -14.798 1.00 96.25 99 LYS A C 1
ATOM 752 O O . LYS A 1 99 ? 6.507 -12.636 -15.796 1.00 96.25 99 LYS A O 1
ATOM 757 N N . HIS A 1 100 ? 5.414 -10.913 -14.853 1.00 95.00 100 HIS A N 1
ATOM 758 C CA . HIS A 1 100 ? 4.986 -10.278 -16.108 1.00 95.00 100 HIS A CA 1
ATOM 759 C C . HIS A 1 100 ? 5.760 -8.995 -16.431 1.00 95.00 100 HIS A C 1
ATOM 761 O O . HIS A 1 100 ? 5.358 -8.241 -17.311 1.00 95.00 100 HIS A O 1
ATOM 767 N N . PHE A 1 101 ? 6.862 -8.719 -15.727 1.00 95.06 101 PHE A N 1
ATOM 768 C CA . PHE A 1 101 ? 7.673 -7.541 -16.003 1.00 95.06 101 PHE A CA 1
ATOM 769 C C . PHE A 1 101 ? 8.385 -7.665 -17.353 1.00 95.06 101 PHE A C 1
ATOM 771 O O . PHE A 1 101 ? 9.284 -8.501 -17.526 1.00 95.06 101 PHE A O 1
ATOM 778 N N . ASP A 1 102 ? 8.008 -6.781 -18.273 1.00 94.31 102 ASP A N 1
ATOM 779 C CA . ASP A 1 102 ? 8.663 -6.590 -19.558 1.00 94.31 102 ASP A CA 1
ATOM 780 C C . ASP A 1 102 ? 9.499 -5.291 -19.548 1.00 94.31 102 ASP A C 1
ATOM 782 O O . ASP A 1 102 ? 8.935 -4.191 -19.529 1.00 94.31 102 ASP A O 1
ATOM 786 N N . PRO A 1 103 ? 10.843 -5.388 -19.544 1.0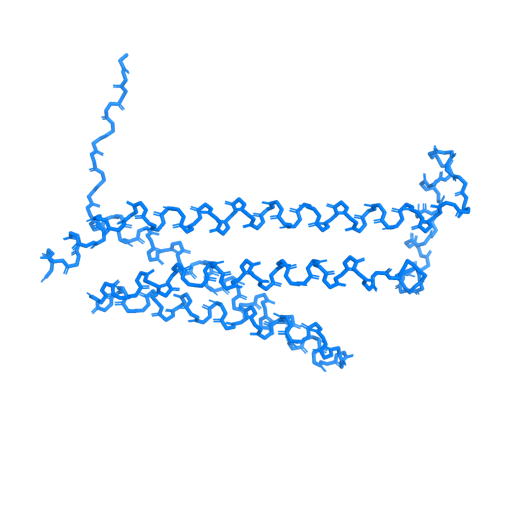0 93.31 103 PRO A N 1
ATOM 787 C CA . PRO A 1 103 ? 11.710 -4.216 -19.580 1.00 93.31 103 PRO A CA 1
ATOM 788 C C . PRO A 1 103 ? 11.586 -3.427 -20.890 1.00 93.31 103 PRO A C 1
ATOM 790 O O . PRO A 1 103 ? 11.801 -2.216 -20.871 1.00 93.31 103 PRO A O 1
ATOM 793 N N . ALA A 1 104 ? 11.223 -4.071 -22.005 1.00 92.50 104 ALA A N 1
ATOM 794 C CA . ALA A 1 104 ? 11.075 -3.393 -23.288 1.00 92.50 104 ALA A CA 1
ATOM 795 C C . ALA A 1 104 ? 9.820 -2.509 -23.307 1.00 92.50 104 ALA A C 1
ATOM 797 O O . ALA A 1 104 ? 9.899 -1.354 -23.725 1.00 92.50 104 ALA A O 1
ATOM 798 N N . ALA A 1 105 ? 8.697 -3.018 -22.789 1.00 91.12 105 ALA A N 1
ATOM 799 C CA . ALA A 1 105 ? 7.472 -2.238 -22.619 1.00 91.12 105 ALA A CA 1
ATOM 800 C C . ALA A 1 105 ? 7.700 -1.026 -21.701 1.00 91.12 105 ALA A C 1
ATOM 802 O O . ALA A 1 105 ? 7.392 0.099 -22.087 1.00 91.12 105 ALA A O 1
ATOM 803 N N . LEU A 1 106 ? 8.346 -1.231 -20.542 1.00 91.19 106 LEU A N 1
ATOM 804 C CA . LEU A 1 106 ? 8.695 -0.124 -19.643 1.00 91.19 106 LEU A CA 1
ATOM 805 C C . LEU A 1 106 ? 9.571 0.919 -20.350 1.00 91.19 106 LEU A C 1
ATOM 807 O O . LEU A 1 106 ? 9.353 2.116 -20.198 1.00 91.19 106 LEU A O 1
ATOM 811 N N . TRP A 1 107 ? 10.567 0.476 -21.120 1.00 92.31 107 TRP A N 1
ATOM 812 C CA . TRP A 1 107 ? 11.448 1.380 -21.855 1.00 92.31 107 TRP A CA 1
ATOM 813 C C . TRP A 1 107 ? 10.696 2.214 -22.898 1.00 92.31 107 TRP A C 1
ATOM 815 O O . TRP A 1 107 ? 11.007 3.391 -23.072 1.00 92.31 107 TRP A O 1
ATOM 825 N N . ALA A 1 108 ? 9.710 1.623 -23.575 1.00 91.62 108 ALA A N 1
ATOM 826 C CA . ALA A 1 108 ? 8.892 2.310 -24.571 1.00 91.62 108 ALA A CA 1
ATOM 827 C C . ALA A 1 108 ? 7.963 3.369 -23.951 1.00 91.62 108 ALA A C 1
ATOM 829 O O . ALA A 1 108 ? 7.712 4.397 -24.576 1.00 91.62 108 ALA A O 1
ATOM 830 N N . GLU A 1 109 ? 7.491 3.143 -22.724 1.00 89.75 109 GLU A N 1
ATOM 831 C CA . GLU A 1 109 ? 6.646 4.088 -21.980 1.00 89.75 109 GLU A CA 1
ATOM 832 C C . GLU A 1 109 ? 7.430 5.280 -21.408 1.00 89.75 109 GLU A C 1
ATOM 834 O O . GLU A 1 109 ? 6.841 6.313 -21.081 1.00 89.75 109 GLU A O 1
ATOM 839 N N . LEU A 1 110 ? 8.758 5.167 -21.285 1.00 91.12 110 LEU A N 1
ATOM 840 C CA . LEU A 1 110 ? 9.582 6.253 -20.770 1.00 91.12 110 LEU A CA 1
ATOM 841 C C . LEU A 1 110 ? 9.624 7.443 -21.751 1.00 91.12 110 LEU A C 1
ATOM 843 O O . LEU A 1 110 ? 9.930 7.266 -22.938 1.00 91.12 110 LEU A O 1
ATOM 847 N N . PRO A 1 111 ? 9.435 8.678 -21.255 1.00 93.50 111 PRO A N 1
ATOM 848 C CA . PRO A 1 111 ? 9.725 9.894 -22.010 1.00 93.50 111 PRO A CA 1
ATOM 849 C C . PRO A 1 111 ? 11.154 9.914 -22.583 1.00 93.50 111 PRO A C 1
ATOM 851 O O . PRO A 1 111 ? 12.075 9.328 -22.006 1.00 93.50 111 PRO A O 1
ATOM 854 N N . ASP A 1 112 ? 11.360 10.597 -23.714 1.00 93.31 112 ASP A N 1
ATOM 855 C CA . ASP A 1 112 ? 12.668 10.653 -24.391 1.00 93.31 112 ASP A CA 1
ATOM 856 C C . ASP A 1 112 ? 13.778 11.228 -23.493 1.00 93.31 112 ASP A C 1
ATOM 858 O O . ASP A 1 112 ? 14.920 10.755 -23.511 1.00 93.31 112 ASP A O 1
ATOM 862 N N . ASP A 1 113 ? 13.452 12.218 -22.661 1.00 94.00 113 ASP A N 1
ATOM 863 C CA . ASP A 1 113 ? 14.387 12.818 -21.709 1.00 94.00 113 ASP A CA 1
ATOM 864 C C . ASP A 1 113 ? 14.776 11.829 -20.600 1.00 94.00 113 ASP A C 1
ATOM 866 O O . ASP A 1 113 ? 15.954 11.733 -20.240 1.00 94.00 113 ASP A O 1
ATOM 870 N N . ALA A 1 114 ? 13.819 11.039 -20.106 1.00 92.38 114 ALA A N 1
ATOM 871 C CA . ALA A 1 114 ? 14.071 9.987 -19.127 1.00 92.38 114 ALA A CA 1
ATOM 872 C C . ALA A 1 114 ? 14.965 8.883 -19.710 1.00 92.38 114 ALA A C 1
ATOM 874 O O . ALA A 1 114 ? 15.934 8.476 -19.064 1.00 92.38 114 ALA A O 1
ATOM 875 N N . ARG A 1 115 ? 14.703 8.454 -20.953 1.00 92.69 115 ARG A N 1
ATOM 876 C CA . ARG A 1 115 ? 15.549 7.484 -21.668 1.00 92.69 115 ARG A CA 1
ATOM 877 C C . ARG A 1 115 ? 16.974 8.000 -21.852 1.00 92.69 115 ARG A C 1
ATOM 879 O O . ARG A 1 115 ? 17.930 7.274 -21.584 1.00 92.69 115 ARG A O 1
ATOM 886 N N . THR A 1 116 ? 17.122 9.262 -22.248 1.00 92.69 116 THR A N 1
ATOM 887 C CA . THR A 1 116 ? 18.436 9.890 -22.448 1.00 92.69 116 THR A CA 1
ATOM 888 C C . THR A 1 116 ? 19.233 9.942 -21.145 1.00 92.69 116 THR A C 1
ATOM 890 O O . THR A 1 116 ? 20.384 9.508 -21.109 1.00 92.69 116 THR A O 1
ATOM 893 N N . ARG A 1 117 ? 18.614 10.404 -20.049 1.00 92.12 117 ARG A N 1
ATOM 894 C CA . ARG A 1 117 ? 19.260 10.451 -18.724 1.00 92.12 117 ARG A CA 1
ATOM 895 C C . ARG A 1 117 ? 19.656 9.067 -18.228 1.00 92.12 117 ARG A C 1
ATOM 897 O O . ARG A 1 117 ? 20.731 8.908 -17.662 1.00 92.12 117 ARG A O 1
ATOM 904 N N . PHE A 1 118 ? 18.802 8.076 -18.452 1.00 92.12 118 PHE A N 1
ATOM 905 C CA . PHE A 1 118 ? 19.081 6.707 -18.051 1.00 92.12 118 PHE A CA 1
ATOM 906 C C . PHE A 1 118 ? 20.284 6.125 -18.809 1.00 92.12 118 PHE A C 1
ATOM 908 O O . PHE A 1 118 ? 21.167 5.532 -18.195 1.00 92.12 118 PHE A O 1
ATOM 915 N N . MET A 1 119 ? 20.368 6.341 -20.126 1.00 90.94 119 MET A N 1
ATOM 916 C CA . MET A 1 119 ? 21.522 5.898 -20.922 1.00 90.94 119 MET A CA 1
ATOM 917 C C . MET A 1 119 ? 22.818 6.591 -20.506 1.00 90.94 119 MET A C 1
ATOM 919 O O . MET A 1 119 ? 23.863 5.949 -20.429 1.00 90.94 119 MET A O 1
ATOM 923 N N . GLU A 1 120 ? 22.747 7.880 -20.181 1.00 92.25 120 GLU A N 1
ATOM 924 C CA . GLU A 1 120 ? 23.891 8.618 -19.650 1.00 92.25 120 GLU A CA 1
ATOM 925 C C . GLU A 1 120 ? 24.374 8.026 -18.315 1.00 92.25 120 GLU A C 1
ATOM 927 O O . GLU A 1 120 ? 25.570 7.814 -18.129 1.00 92.25 120 GLU A O 1
ATOM 932 N N . GLN A 1 121 ? 23.456 7.653 -17.416 1.00 90.94 121 GLN A N 1
ATOM 933 C CA . GLN A 1 121 ? 23.804 6.974 -16.162 1.00 90.94 121 GLN A CA 1
ATOM 934 C C . GLN A 1 121 ? 24.457 5.605 -16.390 1.00 90.94 121 GLN A C 1
ATOM 936 O O . GLN A 1 121 ? 25.423 5.276 -15.700 1.00 90.94 121 GLN A O 1
ATOM 941 N N . LEU A 1 122 ? 23.977 4.818 -17.362 1.00 91.44 122 LEU A N 1
ATOM 942 C CA . LEU A 1 122 ? 24.608 3.540 -17.709 1.00 91.44 122 LEU A CA 1
ATOM 943 C C . LEU A 1 122 ? 26.038 3.739 -18.219 1.00 91.44 122 LEU A C 1
ATOM 945 O O . LEU A 1 122 ? 26.950 3.047 -17.764 1.00 91.44 122 LEU A O 1
ATOM 949 N N . ARG A 1 123 ? 26.255 4.725 -19.099 1.00 91.25 123 ARG A N 1
ATOM 950 C CA . ARG A 1 123 ? 27.590 5.057 -19.619 1.00 91.25 123 ARG A CA 1
ATOM 951 C C . ARG A 1 123 ? 28.534 5.514 -18.513 1.00 91.25 123 ARG A C 1
ATOM 953 O O . ARG A 1 123 ? 29.661 5.032 -18.449 1.00 91.25 123 ARG A O 1
ATOM 960 N N . GLN A 1 124 ? 28.069 6.373 -17.607 1.00 92.25 124 GLN A N 1
ATOM 961 C CA . GLN A 1 124 ? 28.853 6.817 -16.447 1.00 92.25 124 GLN A CA 1
ATOM 962 C C . GLN A 1 124 ? 29.225 5.660 -15.511 1.00 92.25 124 GLN A C 1
ATOM 964 O O . GLN A 1 124 ? 30.301 5.667 -14.916 1.00 92.25 124 GLN A O 1
ATOM 969 N N . ALA A 1 125 ? 28.363 4.648 -15.405 1.00 89.94 125 ALA A N 1
ATOM 970 C CA . ALA A 1 125 ? 28.616 3.437 -14.633 1.00 89.94 125 ALA A CA 1
ATOM 971 C C . ALA A 1 125 ? 29.441 2.373 -15.392 1.00 89.94 125 ALA A C 1
ATOM 973 O O . ALA A 1 125 ? 29.657 1.290 -14.850 1.00 89.94 125 ALA A O 1
ATOM 974 N N . ASN A 1 126 ? 29.903 2.658 -16.620 1.00 90.56 126 ASN A N 1
ATOM 975 C CA . ASN A 1 126 ? 30.551 1.700 -17.529 1.00 90.56 126 ASN A CA 1
ATOM 976 C C . ASN A 1 126 ? 29.720 0.424 -17.779 1.00 90.56 126 ASN A C 1
ATOM 978 O O . ASN A 1 126 ? 30.274 -0.654 -17.995 1.00 90.56 126 ASN A O 1
ATOM 982 N N . VAL A 1 127 ? 28.389 0.537 -17.747 1.00 88.31 127 VAL A N 1
ATOM 983 C CA . VAL A 1 127 ? 27.473 -0.568 -18.045 1.00 88.31 127 VAL A CA 1
ATOM 984 C C . VAL A 1 127 ? 27.168 -0.571 -19.547 1.00 88.31 127 VAL A C 1
ATOM 986 O O . VAL A 1 127 ? 26.723 0.454 -20.073 1.00 88.31 127 VAL A O 1
ATOM 989 N N . PRO A 1 128 ? 27.381 -1.694 -20.258 1.00 89.88 128 PRO A N 1
ATOM 990 C CA . PRO A 1 128 ? 27.018 -1.811 -21.665 1.00 89.88 128 PRO A CA 1
ATOM 991 C C . PRO A 1 128 ? 25.522 -1.573 -21.895 1.00 89.88 128 PRO A C 1
ATOM 993 O O . PRO A 1 128 ? 24.680 -2.038 -21.130 1.00 89.88 128 PRO A O 1
ATOM 996 N N . GLU A 1 129 ? 25.164 -0.922 -23.004 1.00 86.75 129 GLU A N 1
ATOM 997 C CA . GLU A 1 129 ? 23.753 -0.706 -23.369 1.00 86.75 129 GLU A CA 1
ATOM 998 C C . GLU A 1 129 ? 22.994 -2.032 -23.582 1.00 86.75 129 GLU A C 1
ATOM 1000 O O . GLU A 1 129 ? 21.782 -2.091 -23.370 1.00 86.75 129 GLU A O 1
ATOM 1005 N N . SER A 1 130 ? 23.705 -3.117 -23.922 1.00 87.56 130 SER A N 1
ATOM 1006 C CA . SER A 1 130 ? 23.151 -4.477 -24.005 1.00 87.56 130 SER A CA 1
ATOM 1007 C C . SER A 1 130 ? 22.581 -4.982 -22.677 1.00 87.56 130 SER A C 1
ATOM 1009 O O . SER A 1 130 ? 21.672 -5.809 -22.680 1.00 87.56 130 SER A O 1
ATOM 1011 N N . ASP A 1 131 ? 23.068 -4.459 -21.550 1.00 91.31 131 ASP A N 1
ATOM 1012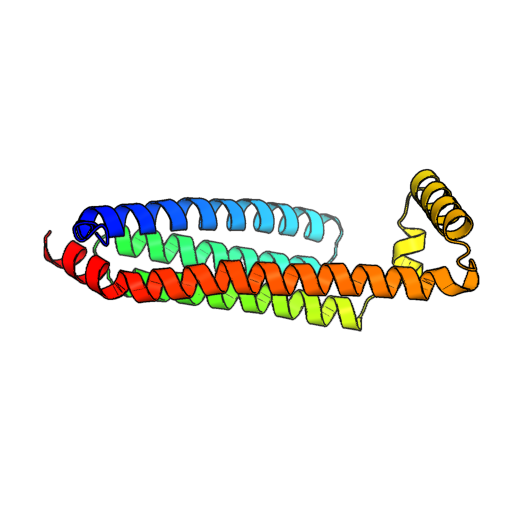 C CA . ASP A 1 131 ? 22.702 -4.918 -20.207 1.00 91.31 131 ASP A CA 1
ATOM 1013 C C . ASP A 1 131 ? 21.559 -4.086 -19.603 1.00 91.31 131 ASP A C 1
ATOM 1015 O O . ASP A 1 131 ? 21.130 -4.328 -18.470 1.00 91.31 131 ASP A O 1
ATOM 1019 N N . ARG A 1 132 ? 21.004 -3.135 -20.369 1.00 91.56 132 ARG A N 1
ATOM 1020 C CA . ARG A 1 132 ? 19.867 -2.290 -19.968 1.00 91.56 132 ARG A CA 1
ATOM 1021 C C . ARG A 1 132 ? 18.723 -3.110 -19.379 1.00 91.56 132 ARG A C 1
ATOM 1023 O O . ARG A 1 132 ? 18.206 -2.782 -18.314 1.00 91.56 132 ARG A O 1
ATOM 1030 N N . ASP A 1 133 ? 18.318 -4.171 -20.065 1.00 93.31 133 ASP A N 1
ATOM 1031 C CA . ASP A 1 133 ? 17.157 -4.966 -19.667 1.00 93.31 133 ASP A CA 1
ATOM 1032 C C . ASP A 1 133 ? 17.415 -5.715 -18.352 1.00 93.31 133 ASP A C 1
ATOM 1034 O O . ASP A 1 133 ? 16.514 -5.840 -17.517 1.00 93.31 133 ASP A O 1
ATOM 1038 N N . VAL A 1 134 ? 18.658 -6.159 -18.130 1.00 91.75 134 VAL A N 1
ATOM 1039 C CA . VAL A 1 134 ? 19.096 -6.761 -16.863 1.00 91.75 134 VAL A CA 1
ATOM 1040 C C . VAL A 1 134 ? 18.999 -5.732 -15.743 1.00 91.75 134 VAL A C 1
ATOM 1042 O O . VAL A 1 134 ? 18.437 -6.024 -14.685 1.00 91.75 134 VAL A O 1
ATOM 1045 N N . PHE A 1 135 ? 19.466 -4.509 -15.990 1.00 91.44 135 PHE A N 1
ATOM 1046 C CA . PHE A 1 135 ? 19.394 -3.424 -15.019 1.00 91.44 135 PHE A CA 1
ATOM 1047 C C . PHE A 1 135 ? 17.944 -3.048 -14.676 1.00 91.44 135 PHE A C 1
ATOM 1049 O O . PHE A 1 135 ? 17.592 -2.965 -13.500 1.00 91.44 135 PHE A O 1
ATOM 1056 N N . LEU A 1 136 ? 17.065 -2.906 -15.675 1.00 93.19 136 LEU A N 1
ATOM 1057 C CA . LEU A 1 136 ? 15.641 -2.616 -15.460 1.00 93.19 136 LEU A CA 1
ATOM 1058 C C . LEU A 1 136 ? 14.945 -3.725 -14.656 1.00 93.19 136 LEU A C 1
ATOM 1060 O O . LEU A 1 136 ? 14.164 -3.437 -13.745 1.00 93.19 136 LEU A O 1
ATOM 1064 N N . ARG A 1 137 ? 15.257 -4.997 -14.937 1.00 94.81 137 ARG A N 1
ATOM 1065 C CA . ARG A 1 137 ? 14.755 -6.140 -14.154 1.00 94.81 137 ARG A CA 1
ATOM 1066 C C . ARG A 1 137 ? 15.264 -6.111 -12.715 1.00 94.81 137 ARG A C 1
ATOM 1068 O O . ARG A 1 137 ? 14.482 -6.367 -11.795 1.00 94.81 137 ARG A O 1
ATOM 1075 N N . ALA A 1 138 ? 16.539 -5.785 -12.508 1.00 93.62 138 ALA A N 1
ATOM 1076 C CA . ALA A 1 138 ? 17.130 -5.663 -11.179 1.00 93.62 138 ALA A CA 1
ATOM 1077 C C . ALA A 1 138 ? 16.475 -4.527 -10.376 1.00 93.62 138 ALA A C 1
ATOM 1079 O O . ALA A 1 138 ? 16.071 -4.744 -9.234 1.00 93.62 138 ALA A O 1
ATOM 1080 N N . MET A 1 139 ? 16.269 -3.357 -10.989 1.00 92.50 139 MET A N 1
ATOM 1081 C CA . MET A 1 139 ? 15.547 -2.239 -10.373 1.00 92.50 139 MET A CA 1
ATOM 1082 C C . MET A 1 139 ? 14.111 -2.613 -10.007 1.00 92.50 139 MET A C 1
ATOM 1084 O O . MET A 1 139 ? 13.690 -2.387 -8.873 1.00 92.50 139 MET A O 1
ATOM 1088 N N . ASN A 1 140 ? 13.358 -3.218 -10.933 1.00 95.00 140 ASN A N 1
ATOM 1089 C CA . ASN A 1 140 ? 11.989 -3.653 -10.656 1.00 95.00 140 ASN A CA 1
ATOM 1090 C C . ASN A 1 140 ? 11.951 -4.672 -9.507 1.00 95.00 140 ASN A C 1
ATOM 1092 O O . ASN A 1 140 ? 11.088 -4.583 -8.635 1.00 95.00 140 ASN A O 1
ATOM 1096 N N . SER A 1 141 ? 12.913 -5.596 -9.466 1.00 95.94 141 SER A N 1
ATOM 1097 C CA . SER A 1 141 ? 13.034 -6.580 -8.385 1.00 95.94 141 SER A CA 1
ATOM 1098 C C . SER A 1 141 ? 13.355 -5.923 -7.044 1.00 95.94 141 SER A C 1
ATOM 1100 O O . SER A 1 141 ? 12.758 -6.286 -6.033 1.00 95.94 141 SER A O 1
ATOM 1102 N N . LEU A 1 142 ? 14.233 -4.916 -7.031 1.00 96.75 142 LEU A N 1
ATOM 1103 C CA . LEU A 1 142 ? 14.563 -4.145 -5.834 1.00 96.75 142 LEU A CA 1
ATOM 1104 C C . LEU A 1 142 ? 13.353 -3.358 -5.314 1.00 96.75 142 LEU A C 1
ATOM 1106 O O . LEU A 1 142 ? 13.077 -3.389 -4.117 1.00 96.75 142 LEU A O 1
ATOM 1110 N N . ILE A 1 143 ? 12.597 -2.706 -6.203 1.00 96.12 143 ILE A N 1
ATOM 1111 C CA . ILE A 1 143 ? 11.358 -1.994 -5.852 1.00 96.12 143 ILE A CA 1
ATOM 1112 C C . ILE A 1 143 ? 10.325 -2.975 -5.287 1.00 96.12 143 ILE A C 1
ATOM 1114 O O . ILE A 1 143 ? 9.723 -2.708 -4.248 1.00 96.12 143 ILE A O 1
ATOM 1118 N N . CYS A 1 144 ? 10.152 -4.133 -5.927 1.00 97.06 144 CYS A N 1
ATOM 1119 C CA . CYS A 1 144 ? 9.262 -5.188 -5.448 1.00 97.06 144 CYS A CA 1
ATOM 1120 C C . CYS A 1 144 ? 9.677 -5.702 -4.061 1.00 97.06 144 CYS A C 1
ATOM 1122 O O . CYS A 1 144 ? 8.834 -5.823 -3.172 1.00 97.06 144 CYS A O 1
ATOM 1124 N N . ALA A 1 145 ? 10.970 -5.957 -3.848 1.00 97.06 145 ALA A N 1
ATOM 1125 C CA . ALA A 1 145 ? 11.503 -6.391 -2.559 1.00 97.06 145 ALA A CA 1
ATOM 1126 C C . ALA A 1 145 ? 11.291 -5.327 -1.472 1.00 97.06 145 ALA A C 1
ATOM 1128 O O . ALA A 1 145 ? 10.833 -5.650 -0.374 1.00 97.06 145 ALA A O 1
ATOM 1129 N N . ALA A 1 146 ? 11.553 -4.057 -1.789 1.00 97.44 146 ALA A N 1
ATOM 1130 C CA . ALA A 1 146 ? 11.309 -2.937 -0.888 1.00 97.44 146 ALA A CA 1
ATOM 1131 C C . ALA A 1 146 ? 9.821 -2.815 -0.527 1.00 97.44 146 ALA A C 1
ATOM 1133 O O . ALA A 1 146 ? 9.490 -2.634 0.644 1.00 97.44 146 ALA A O 1
ATOM 1134 N N . LEU A 1 147 ? 8.921 -2.981 -1.501 1.00 96.88 147 LEU A N 1
ATOM 1135 C CA . LEU A 1 147 ? 7.476 -2.923 -1.283 1.00 96.88 147 LEU A CA 1
ATOM 1136 C C . LEU A 1 147 ? 6.987 -4.057 -0.371 1.00 96.88 147 LEU A C 1
ATOM 1138 O O . LEU A 1 147 ? 6.225 -3.800 0.565 1.00 96.88 147 LEU A O 1
ATOM 1142 N N . VAL A 1 148 ? 7.445 -5.295 -0.590 1.00 96.38 148 VAL A N 1
ATOM 1143 C CA . VAL A 1 148 ? 7.117 -6.436 0.287 1.00 96.38 148 VAL A CA 1
ATOM 1144 C C . VAL A 1 148 ? 7.670 -6.219 1.689 1.00 96.38 148 VAL A C 1
ATOM 1146 O O . VAL A 1 148 ? 6.956 -6.456 2.665 1.00 96.38 148 VAL A O 1
ATOM 1149 N N . LEU A 1 149 ? 8.912 -5.750 1.812 1.00 97.31 149 LEU A N 1
ATOM 1150 C CA . LEU A 1 149 ? 9.532 -5.489 3.107 1.00 97.31 149 LEU A CA 1
ATOM 1151 C C . LEU A 1 149 ? 8.766 -4.406 3.874 1.00 97.31 149 LEU A C 1
ATOM 1153 O O . LEU A 1 149 ? 8.358 -4.639 5.012 1.00 97.31 149 LEU A O 1
ATOM 1157 N N . ALA A 1 150 ? 8.502 -3.263 3.238 1.00 97.00 150 ALA A N 1
ATOM 1158 C CA . ALA A 1 150 ? 7.731 -2.174 3.828 1.00 97.00 150 ALA A CA 1
ATOM 1159 C C . ALA A 1 150 ? 6.334 -2.643 4.256 1.00 97.00 150 ALA A C 1
ATOM 1161 O O . ALA A 1 150 ? 5.901 -2.366 5.374 1.00 97.00 150 ALA A O 1
ATOM 1162 N N . SER A 1 151 ? 5.661 -3.430 3.412 1.00 95.50 151 SER A N 1
ATOM 1163 C CA . SER A 1 151 ? 4.333 -3.975 3.712 1.00 95.50 151 SER A CA 1
ATOM 1164 C C . SER A 1 151 ? 4.367 -4.976 4.861 1.00 95.50 151 SER A C 1
ATOM 1166 O O . SER A 1 151 ? 3.501 -4.937 5.729 1.00 95.50 151 SER A O 1
ATOM 1168 N N . THR A 1 152 ? 5.384 -5.835 4.918 1.00 96.31 152 THR A N 1
ATOM 1169 C CA . THR A 1 152 ? 5.569 -6.798 6.013 1.00 96.31 152 THR A CA 1
ATOM 1170 C C . THR A 1 152 ? 5.783 -6.072 7.338 1.00 96.31 152 THR A C 1
ATOM 1172 O O . THR A 1 152 ? 5.148 -6.408 8.335 1.00 96.31 152 THR A O 1
ATOM 1175 N N . LEU A 1 153 ? 6.639 -5.047 7.348 1.00 97.12 153 LEU A N 1
ATOM 1176 C CA . LEU A 1 153 ? 6.918 -4.255 8.545 1.00 97.12 153 LEU A CA 1
ATOM 1177 C C . LEU A 1 153 ? 5.690 -3.460 8.997 1.00 97.12 153 LEU A C 1
ATOM 1179 O O . LEU A 1 153 ? 5.365 -3.462 10.183 1.00 97.12 153 LEU A O 1
ATOM 1183 N N . TYR A 1 154 ? 4.992 -2.812 8.066 1.00 95.12 154 TYR A N 1
ATOM 1184 C CA . TYR A 1 154 ? 3.855 -1.956 8.385 1.00 95.12 154 TYR A CA 1
ATOM 1185 C C . TYR A 1 154 ? 2.592 -2.759 8.724 1.00 95.12 154 TYR A C 1
ATOM 1187 O O . TYR A 1 154 ? 2.097 -2.665 9.846 1.00 95.12 154 TYR A O 1
ATOM 1195 N N . GLN A 1 155 ? 2.105 -3.605 7.807 1.00 94.25 155 GLN A N 1
ATOM 1196 C CA . GLN A 1 155 ? 0.888 -4.408 8.008 1.00 94.25 155 GLN A CA 1
ATOM 1197 C C . GLN A 1 155 ? 1.097 -5.451 9.113 1.00 94.25 155 GLN A C 1
ATOM 1199 O O . GLN A 1 155 ? 0.236 -5.644 9.972 1.00 94.25 155 GLN A O 1
ATOM 1204 N N . GLY A 1 156 ? 2.271 -6.092 9.147 1.00 94.38 156 GLY A N 1
ATOM 1205 C CA . GLY A 1 156 ? 2.632 -7.032 10.210 1.00 94.38 156 GLY A CA 1
ATOM 1206 C C . GLY A 1 156 ? 2.792 -6.341 11.565 1.00 94.38 156 GLY A C 1
ATOM 1207 O O . GLY A 1 156 ? 2.297 -6.846 12.575 1.00 94.38 156 GLY A O 1
ATOM 1208 N N . GLY A 1 157 ? 3.409 -5.156 11.587 1.00 95.31 157 GLY A N 1
ATOM 1209 C CA . GLY A 1 157 ? 3.533 -4.322 12.782 1.00 95.31 157 GLY A CA 1
ATOM 1210 C C . GLY A 1 157 ? 2.175 -3.893 13.338 1.00 95.31 157 GLY A C 1
ATOM 1211 O O . GLY A 1 157 ? 1.928 -4.061 14.535 1.00 95.31 157 GLY A O 1
ATOM 1212 N N . LEU A 1 158 ? 1.266 -3.419 12.480 1.00 94.75 158 LEU A N 1
ATOM 1213 C CA . LEU A 1 158 ? -0.104 -3.057 12.856 1.00 94.75 158 LEU A CA 1
ATOM 1214 C C . LEU A 1 158 ? -0.900 -4.264 13.346 1.00 94.75 158 LEU A C 1
ATOM 1216 O O . LEU A 1 158 ? -1.495 -4.200 14.422 1.00 94.75 158 LEU A O 1
ATOM 1220 N N . ALA A 1 159 ? -0.862 -5.390 12.632 1.00 95.19 159 ALA A N 1
ATOM 1221 C CA . ALA A 1 159 ? -1.552 -6.608 13.050 1.00 95.19 159 ALA A CA 1
ATOM 1222 C C . ALA A 1 159 ? -1.056 -7.104 14.419 1.00 95.19 159 ALA A C 1
ATOM 1224 O O . ALA A 1 159 ? -1.851 -7.451 15.300 1.00 95.19 159 ALA A O 1
ATOM 1225 N N . TRP A 1 160 ? 0.261 -7.096 14.640 1.00 96.56 160 TRP A N 1
ATOM 1226 C CA . TRP A 1 160 ? 0.844 -7.429 15.939 1.00 96.56 160 TRP A CA 1
ATOM 1227 C C . TRP A 1 160 ? 0.422 -6.433 17.026 1.00 96.56 160 TRP A C 1
ATOM 1229 O O . TRP A 1 160 ? 0.027 -6.840 18.124 1.00 96.56 160 TRP A O 1
ATOM 1239 N N . TRP A 1 161 ? 0.450 -5.136 16.724 1.00 95.25 161 TRP A N 1
ATOM 1240 C CA . TRP A 1 161 ? 0.062 -4.081 17.655 1.00 95.25 161 TRP A CA 1
ATOM 1241 C C . TRP A 1 161 ? -1.421 -4.163 18.043 1.00 95.25 161 TRP A C 1
ATOM 1243 O O . TRP A 1 161 ? -1.744 -4.068 19.233 1.00 95.25 161 TRP A O 1
ATOM 1253 N N . TYR A 1 162 ? -2.319 -4.426 17.093 1.00 94.06 162 TYR A N 1
ATOM 1254 C CA . TYR A 1 162 ? -3.741 -4.677 17.338 1.00 94.06 162 TYR A CA 1
ATOM 1255 C C . TYR A 1 162 ? -3.948 -5.923 18.208 1.00 94.06 162 TYR A C 1
ATOM 1257 O O . TYR A 1 162 ? -4.645 -5.855 19.224 1.00 94.06 162 TYR A O 1
ATOM 1265 N N . ARG A 1 163 ? -3.259 -7.034 17.907 1.00 94.06 163 ARG A N 1
ATOM 1266 C CA . ARG A 1 163 ? -3.294 -8.249 18.745 1.00 94.06 163 ARG A CA 1
ATOM 1267 C C . ARG A 1 163 ? -2.831 -7.979 20.172 1.00 94.06 163 ARG A C 1
ATOM 1269 O O . ARG A 1 163 ? -3.475 -8.432 21.116 1.00 94.06 163 ARG A O 1
ATOM 1276 N N . ARG A 1 164 ? -1.743 -7.225 20.345 1.00 94.06 164 ARG A N 1
ATOM 1277 C CA . ARG A 1 164 ? -1.221 -6.849 21.669 1.00 94.06 164 ARG A CA 1
ATOM 1278 C C . ARG A 1 164 ? -2.178 -5.921 22.423 1.00 94.06 164 ARG A C 1
ATOM 1280 O O . ARG A 1 164 ? -2.236 -5.970 23.648 1.00 94.06 164 ARG A O 1
ATOM 1287 N N . SER A 1 165 ? -2.951 -5.108 21.707 1.00 92.25 165 SER A N 1
ATOM 1288 C CA . SER A 1 165 ? -3.929 -4.177 22.287 1.00 92.25 165 SER A CA 1
ATOM 1289 C C . SER A 1 165 ? -5.232 -4.857 22.721 1.00 92.25 165 SER A C 1
ATOM 1291 O O . SER A 1 165 ? -6.011 -4.252 23.452 1.00 92.25 165 SER A O 1
ATOM 1293 N N . ARG A 1 166 ? -5.452 -6.123 22.341 1.00 92.88 166 ARG A N 1
ATOM 1294 C CA . ARG A 1 166 ? -6.692 -6.880 22.571 1.00 92.88 166 ARG A CA 1
ATOM 1295 C C . ARG A 1 166 ? -7.190 -6.838 24.018 1.00 92.88 166 ARG A C 1
ATOM 1297 O O . ARG A 1 166 ? -8.361 -6.566 24.244 1.00 92.88 166 ARG A O 1
ATOM 1304 N N . ALA A 1 167 ? -6.313 -7.088 24.992 1.00 91.19 167 ALA A N 1
ATOM 1305 C CA . ALA A 1 167 ? -6.699 -7.114 26.405 1.00 91.19 167 ALA A CA 1
ATOM 1306 C C . ALA A 1 167 ? -7.096 -5.726 26.934 1.00 91.19 167 ALA A C 1
ATOM 1308 O O . ALA A 1 167 ? -8.008 -5.613 27.746 1.00 91.19 167 ALA A O 1
ATOM 1309 N N . ALA A 1 168 ? -6.423 -4.670 26.470 1.00 90.31 168 ALA A N 1
ATOM 1310 C CA . ALA A 1 168 ? -6.749 -3.298 26.846 1.00 90.31 168 ALA A CA 1
ATOM 1311 C C . ALA A 1 168 ? -8.068 -2.845 26.206 1.00 90.31 168 ALA A C 1
ATOM 1313 O O . ALA A 1 168 ? -8.901 -2.274 26.894 1.00 90.31 168 ALA A O 1
ATOM 1314 N N . ILE A 1 169 ? -8.289 -3.175 24.930 1.00 91.00 169 ILE A N 1
ATOM 1315 C CA . ILE A 1 169 ? -9.553 -2.903 24.234 1.00 91.00 169 ILE A CA 1
ATOM 1316 C C . ILE A 1 169 ? -10.704 -3.619 24.939 1.00 91.00 169 ILE A C 1
ATOM 1318 O O . ILE A 1 169 ? -11.686 -2.981 25.284 1.00 91.00 169 ILE A O 1
ATOM 1322 N N . ALA A 1 170 ? -10.561 -4.917 25.230 1.00 91.75 170 ALA A N 1
ATOM 1323 C CA . ALA A 1 170 ? -11.595 -5.668 25.938 1.00 91.75 170 ALA A CA 1
ATOM 1324 C C . ALA A 1 170 ? -11.940 -5.023 27.287 1.00 91.75 170 ALA A C 1
ATOM 1326 O O . ALA A 1 170 ? -13.108 -4.922 27.627 1.00 91.75 170 ALA A O 1
ATOM 1327 N N . LYS A 1 171 ? -10.945 -4.552 28.050 1.00 90.69 171 LYS A N 1
ATOM 1328 C CA . LYS A 1 171 ? -11.198 -3.846 29.315 1.00 90.69 171 LYS A CA 1
ATOM 1329 C C . LYS A 1 171 ? -11.901 -2.503 29.120 1.00 90.69 171 LYS A C 1
ATOM 1331 O O . LYS A 1 171 ? -12.754 -2.184 29.929 1.00 90.69 171 LYS A O 1
ATOM 1336 N N . ALA A 1 172 ? -11.544 -1.743 28.086 1.00 89.94 172 ALA A N 1
ATOM 1337 C CA . ALA A 1 172 ? -12.177 -0.459 27.788 1.00 89.94 172 ALA A CA 1
ATOM 1338 C C . ALA A 1 172 ? -13.660 -0.630 27.424 1.00 89.94 172 ALA A C 1
ATOM 1340 O O . ALA A 1 172 ? -14.493 0.096 27.937 1.00 89.94 172 ALA A O 1
ATOM 1341 N N . LEU A 1 173 ? -13.990 -1.643 26.616 1.00 89.12 173 LEU A N 1
ATOM 1342 C CA . LEU A 1 173 ? -15.365 -1.890 26.163 1.00 89.12 173 LEU A CA 1
ATOM 1343 C C . LEU A 1 173 ? -16.306 -2.444 27.249 1.00 89.12 173 LEU A C 1
ATOM 1345 O O . LEU A 1 173 ? -17.510 -2.379 27.069 1.00 89.12 173 LEU A O 1
ATOM 1349 N N . HIS A 1 174 ? -15.779 -3.019 28.339 1.00 83.75 174 HIS A N 1
ATOM 1350 C CA . HIS A 1 174 ? -16.585 -3.460 29.494 1.00 83.75 174 HIS A CA 1
ATOM 1351 C C . HIS A 1 174 ? -16.595 -2.438 30.646 1.00 83.75 174 HIS A C 1
ATOM 1353 O O . HIS A 1 174 ? -17.185 -2.710 31.690 1.00 83.75 174 HIS A O 1
ATOM 1359 N N . ALA A 1 175 ? -15.840 -1.341 30.522 1.00 69.56 175 ALA A N 1
ATOM 1360 C CA . ALA A 1 175 ? -15.801 -0.275 31.522 1.00 69.56 175 ALA A CA 1
ATOM 1361 C C . ALA A 1 175 ? -16.882 0.796 31.284 1.00 69.56 175 ALA A C 1
ATOM 1363 O O . ALA A 1 175 ? -17.144 1.574 32.200 1.00 69.56 175 ALA A O 1
ATOM 1364 N N . ASP A 1 176 ? -17.475 0.800 30.086 1.00 50.38 176 ASP A N 1
ATOM 1365 C CA . ASP A 1 176 ? -18.672 1.555 29.700 1.00 50.38 176 ASP A CA 1
ATOM 1366 C C . ASP A 1 176 ? -19.922 0.663 29.827 1.00 50.38 176 ASP A C 1
ATOM 1368 O O . ASP A 1 176 ? -20.996 1.203 30.181 1.00 50.38 176 ASP A O 1
#

Secondary structure (DSSP, 8-state):
----PPPPPHHHHHHHHHHHHHHHHHHHHHHHHHHHHHHHHTT-HHHHHHHHHHHHHHHHHHHHHHHHHTT-TTHHHHHHHHHHHHHHHHHHHHHHHHHH--HHHHHHHS-HHHHHHHHHHHHHTT--GGGHHHHHHHHHHHHHHHHHHHHHHHHHHHHHHHHHHHHHHHHHHTT-

pLDDT: mean 92.74, std 9.14, range [47.47, 98.5]

Foldseek 3Di:
DPPPDDDDQLQVLLVVLLVVLVVVLVVQLVVLVVQLVVCVVVVPVVSNVLSVQSNVLSVLSVVLSVCLVVLHLCSLVSNLVSLVSNLVSLVVVLVVCLVPPDLVVVLVPDDPVRNVVVVVVCVVVVHDPVCSRVVSSVVSNVVSVVSNVVSCCVSVVSSVSSVVSSVSSVVNSVVD